Protein AF-A0A093BDC4-F1 (afdb_monomer)

pLDDT: mean 92.15, std 9.18, range [46.38, 98.0]

Sequence (78 aa):
PGHVAEIYLVHLHASVYALFHRLYGMYPCNFVSFLRSHYSMKENLGTFEEVVKPMMEHVRIHPELVTGSKDHELDPRR

Radius of gyration: 15.15 Å; Cα contacts (8 Å, |Δi|>4): 36; chains: 1; bounding box: 36×28×43 Å

Foldseek 3Di:
DDPPPVVVVVVVLVVLLVVLCVCCVLPVAVVVVCCCVPCVPPVCVVVCVPRVVVSVVPDDDDPCVVVNHNVRSPPPVD

Solvent-accessible surface area (backbone atoms only — not comparable to full-atom values): 4700 Å² total; per-residue (Å²): 136,84,82,74,58,67,68,58,57,53,52,49,53,53,49,52,53,52,48,50,52,51,40,49,74,72,38,43,45,52,44,53,52,48,51,55,67,56,41,68,39,76,90,36,35,62,56,33,64,73,57,48,44,61,58,56,73,75,52,75,87,58,70,54,69,78,79,53,44,55,71,59,69,68,39,91,87,108

Nearest PDB structures (foldseek):
  9ce3-assembl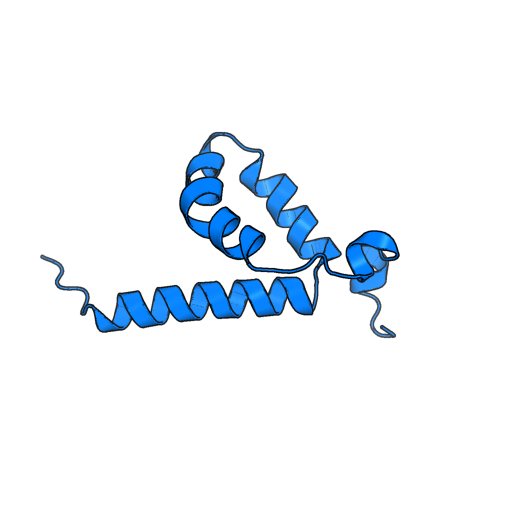y1_D  TM=9.322E-01  e=6.853E-08  Homo sapiens
  9ce3-assembly1_C  TM=9.148E-01  e=9.362E-08  Homo sapiens

InterPro domains:
  IPR007483 Hamartin [PF04388] (1-78)
  IPR007483 Hamartin [PTHR15154] (1-78)

Secondary structure (DSSP, 8-state):
-----HHHHHHHHHHHHHHHHHHHHH-HHHHHHHHHHHHTSHHHHHHIIIIIHHHHHTSPPPTHHHH--HHHHT-TT-

Structure (mmCIF, N/CA/C/O backbone):
data_AF-A0A093BDC4-F1
#
_entry.id   AF-A0A093BDC4-F1
#
loop_
_atom_site.group_PDB
_atom_site.id
_atom_site.type_symbol
_atom_site.label_atom_id
_atom_site.label_alt_id
_atom_site.label_comp_id
_atom_site.label_asym_id
_atom_site.label_entity_id
_atom_site.label_seq_id
_atom_site.pdbx_PDB_ins_code
_atom_site.Cartn_x
_atom_site.Cartn_y
_atom_site.Cartn_z
_atom_site.occupancy
_atom_site.B_iso_or_equiv
_atom_site.auth_seq_id
_atom_site.auth_comp_id
_atom_site.auth_asym_id
_atom_site.auth_atom_id
_atom_site.pdbx_PDB_model_num
ATOM 1 N N . PRO A 1 1 ? 23.715 7.516 -24.348 1.00 46.38 1 PRO A N 1
ATOM 2 C CA . PRO A 1 1 ? 22.770 7.710 -23.222 1.00 46.38 1 PRO A CA 1
ATOM 3 C C . PRO A 1 1 ? 21.829 6.500 -23.066 1.00 46.38 1 PRO A C 1
ATOM 5 O O . PRO A 1 1 ? 21.029 6.240 -23.954 1.00 46.38 1 PRO A O 1
ATOM 8 N N . GLY A 1 2 ? 21.991 5.750 -21.968 1.00 56.16 2 GLY A N 1
ATOM 9 C CA . GLY A 1 2 ? 20.917 5.028 -21.269 1.00 56.16 2 GLY A CA 1
ATOM 10 C C . GLY A 1 2 ? 20.171 3.888 -21.972 1.00 56.16 2 GLY A C 1
ATOM 11 O O . GLY A 1 2 ? 18.954 3.963 -22.062 1.00 56.16 2 GLY A O 1
ATOM 12 N N . HIS A 1 3 ? 20.835 2.803 -22.381 1.00 59.50 3 HIS A N 1
ATOM 13 C CA . HIS A 1 3 ? 20.127 1.517 -22.478 1.00 59.50 3 HIS A CA 1
ATOM 14 C C . HIS A 1 3 ? 20.117 0.883 -21.085 1.00 59.50 3 HIS A C 1
ATOM 16 O O . HIS A 1 3 ? 21.024 0.135 -20.724 1.00 59.50 3 HIS A O 1
ATOM 22 N N . VAL A 1 4 ? 19.117 1.222 -20.267 1.00 67.62 4 VAL A N 1
ATOM 23 C CA . VAL A 1 4 ? 18.757 0.337 -19.153 1.00 67.62 4 VAL A CA 1
ATOM 24 C C . VAL A 1 4 ? 18.298 -0.957 -19.813 1.00 67.62 4 VAL A C 1
ATOM 26 O O . VAL A 1 4 ? 17.336 -0.935 -20.576 1.00 67.62 4 VAL A O 1
ATOM 29 N N . ALA A 1 5 ? 19.025 -2.057 -19.602 1.00 81.62 5 ALA A N 1
ATOM 30 C CA . ALA A 1 5 ? 18.641 -3.340 -20.177 1.00 81.62 5 ALA A CA 1
ATOM 31 C C . ALA A 1 5 ? 17.202 -3.662 -19.748 1.00 81.62 5 ALA A C 1
ATOM 33 O O . ALA A 1 5 ? 16.893 -3.593 -18.559 1.00 81.62 5 ALA A O 1
ATOM 34 N N . GLU A 1 6 ? 16.328 -3.993 -20.702 1.00 80.38 6 GLU A N 1
ATOM 35 C CA . GLU A 1 6 ? 14.886 -4.211 -20.478 1.00 80.38 6 GLU A CA 1
ATOM 36 C C . GLU A 1 6 ? 14.605 -5.187 -19.327 1.00 80.38 6 GLU A C 1
ATOM 38 O O . GLU A 1 6 ? 13.635 -5.039 -18.586 1.00 80.38 6 GLU A O 1
ATOM 43 N N . ILE A 1 7 ? 15.519 -6.134 -19.111 1.00 86.06 7 ILE A N 1
ATOM 44 C CA . ILE A 1 7 ? 15.488 -7.084 -18.001 1.00 86.06 7 ILE A CA 1
ATOM 45 C C . ILE A 1 7 ? 15.409 -6.403 -16.624 1.00 86.06 7 ILE A C 1
ATOM 47 O O . ILE A 1 7 ? 14.702 -6.881 -15.739 1.00 86.06 7 ILE A O 1
ATOM 51 N N . TYR A 1 8 ? 16.057 -5.250 -16.436 1.00 88.62 8 TYR A N 1
ATOM 52 C CA . TYR A 1 8 ? 15.978 -4.490 -15.188 1.00 88.62 8 TYR A CA 1
ATOM 53 C C . TYR A 1 8 ? 14.586 -3.897 -14.963 1.00 88.62 8 TYR A C 1
ATOM 55 O O . TYR A 1 8 ? 14.124 -3.872 -13.825 1.00 88.62 8 TYR A O 1
ATOM 63 N N . LEU A 1 9 ? 13.895 -3.469 -16.025 1.00 89.62 9 LEU A N 1
ATOM 64 C CA . LEU A 1 9 ? 12.523 -2.962 -15.926 1.00 89.62 9 LEU A CA 1
ATOM 65 C C . LEU A 1 9 ? 11.553 -4.080 -15.535 1.00 89.62 9 LEU A C 1
ATOM 67 O O . LEU A 1 9 ? 10.701 -3.876 -14.671 1.00 89.62 9 LEU A O 1
ATOM 71 N N . VAL A 1 10 ? 11.731 -5.277 -16.102 1.00 92.44 10 VAL A N 1
ATOM 72 C CA . VAL A 1 10 ? 10.943 -6.463 -15.735 1.00 92.44 10 VAL A CA 1
ATOM 73 C C . VAL A 1 10 ? 11.160 -6.827 -14.266 1.00 92.44 10 VAL A C 1
ATOM 75 O O . VAL A 1 10 ? 10.192 -7.016 -13.528 1.00 92.44 10 VAL A O 1
ATOM 78 N N . HIS A 1 11 ? 12.414 -6.879 -13.807 1.00 94.06 11 HIS A N 1
ATOM 79 C CA . HIS A 1 11 ? 12.717 -7.176 -12.406 1.00 94.06 11 HIS A CA 1
ATOM 80 C C . HIS A 1 11 ? 12.191 -6.106 -11.453 1.00 94.06 11 HIS A C 1
ATOM 82 O O . HIS A 1 11 ? 11.682 -6.452 -10.388 1.00 94.06 11 HIS A O 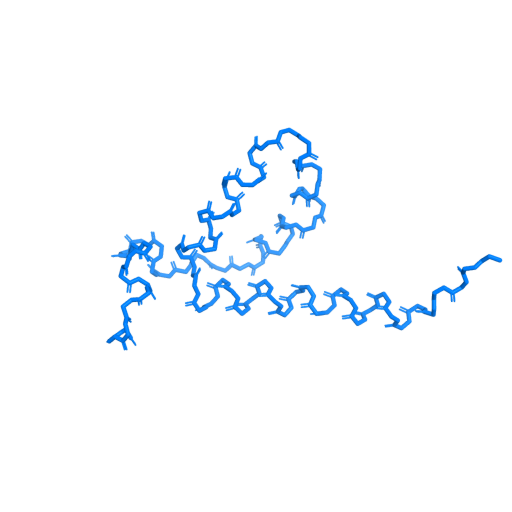1
ATOM 88 N N . LEU A 1 12 ? 12.262 -4.829 -11.830 1.00 94.00 12 LEU A N 1
ATOM 89 C CA . LEU A 1 12 ? 11.694 -3.746 -11.037 1.00 94.00 12 LEU A CA 1
ATOM 90 C C . LEU A 1 12 ? 10.178 -3.908 -10.907 1.00 94.00 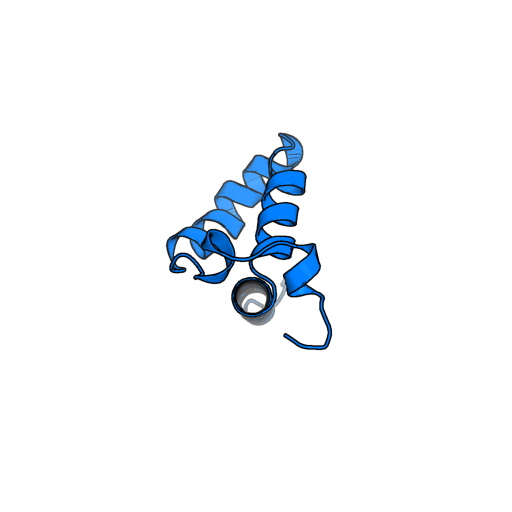12 LEU A C 1
ATOM 92 O O . LEU A 1 12 ? 9.661 -3.908 -9.793 1.00 94.00 12 LEU 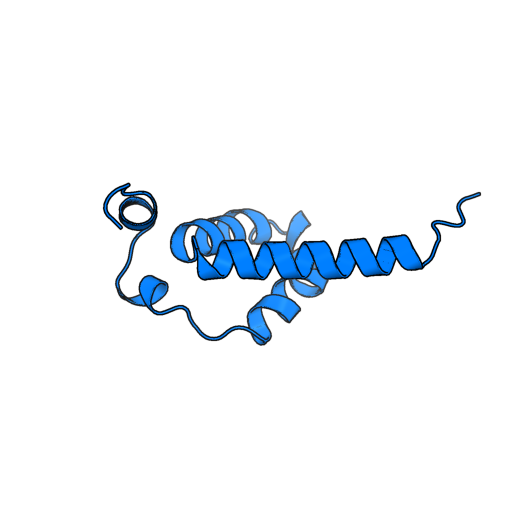A O 1
ATOM 96 N N . HIS A 1 13 ? 9.482 -4.116 -12.024 1.00 93.38 13 HIS A N 1
ATOM 97 C CA . HIS A 1 13 ? 8.035 -4.313 -12.035 1.00 93.38 13 HIS A CA 1
ATOM 98 C C . HIS A 1 13 ? 7.620 -5.506 -11.164 1.00 93.38 13 HIS A C 1
ATOM 100 O O . HIS A 1 13 ? 6.787 -5.363 -10.270 1.00 93.38 13 HIS A O 1
ATOM 106 N N . ALA A 1 14 ? 8.270 -6.660 -11.345 1.00 95.44 14 ALA A N 1
ATOM 107 C CA . ALA A 1 14 ? 8.011 -7.852 -10.541 1.00 95.44 14 ALA A CA 1
ATOM 108 C C . ALA A 1 14 ? 8.279 -7.615 -9.044 1.00 95.44 14 ALA A C 1
ATOM 110 O O . ALA A 1 14 ? 7.502 -8.057 -8.199 1.00 95.44 14 ALA A O 1
ATOM 111 N N . SER A 1 15 ? 9.346 -6.884 -8.708 1.00 96.31 15 SER A N 1
ATOM 112 C CA . SER A 1 15 ? 9.706 -6.572 -7.319 1.00 96.31 15 SER A CA 1
ATOM 113 C C . SER A 1 15 ? 8.698 -5.629 -6.661 1.00 96.31 15 SER A C 1
ATOM 115 O O . SER A 1 15 ? 8.356 -5.827 -5.497 1.00 96.31 15 SER A O 1
ATOM 117 N N . VAL A 1 16 ? 8.180 -4.638 -7.395 1.00 96.38 16 VAL A N 1
ATOM 118 C CA . VAL A 1 16 ? 7.136 -3.724 -6.902 1.00 96.38 16 VAL A CA 1
ATOM 119 C C . VAL A 1 16 ? 5.836 -4.484 -6.630 1.00 96.38 16 VAL A C 1
ATOM 121 O O . VAL A 1 16 ? 5.257 -4.321 -5.557 1.00 96.38 16 VAL A O 1
ATOM 124 N N . TYR A 1 17 ? 5.421 -5.374 -7.536 1.00 97.00 17 TYR A N 1
ATOM 125 C CA . TYR A 1 17 ? 4.251 -6.235 -7.323 1.00 97.00 17 TYR A CA 1
ATOM 126 C C . TYR A 1 17 ? 4.436 -7.169 -6.126 1.00 97.00 17 TYR A C 1
ATOM 128 O O . TYR A 1 17 ? 3.558 -7.276 -5.268 1.00 97.00 17 TYR A O 1
ATOM 136 N N . ALA A 1 18 ? 5.595 -7.826 -6.030 1.00 97.44 18 ALA A N 1
ATOM 137 C CA . ALA A 1 18 ? 5.906 -8.703 -4.908 1.00 97.44 18 ALA A CA 1
ATOM 138 C C . ALA A 1 18 ? 5.876 -7.941 -3.574 1.00 97.44 18 ALA A C 1
ATOM 140 O O . ALA A 1 18 ? 5.305 -8.432 -2.598 1.00 97.44 18 ALA A O 1
ATOM 141 N N . LEU A 1 19 ? 6.434 -6.726 -3.539 1.00 97.88 19 LEU A N 1
ATOM 142 C CA . LEU A 1 19 ? 6.406 -5.859 -2.366 1.00 97.88 19 LEU A CA 1
ATOM 143 C C . LEU A 1 19 ? 4.974 -5.470 -1.986 1.00 97.88 19 LEU A C 1
ATOM 145 O O . LEU A 1 19 ? 4.603 -5.610 -0.822 1.00 97.88 19 LEU A O 1
ATOM 149 N N . PHE A 1 20 ? 4.163 -5.038 -2.955 1.00 98.00 20 PHE A N 1
ATOM 150 C CA . PHE A 1 20 ? 2.758 -4.702 -2.728 1.00 98.00 20 PHE A CA 1
ATOM 151 C C . PHE A 1 20 ? 2.001 -5.877 -2.105 1.00 98.00 20 PHE A C 1
ATOM 153 O O . PHE A 1 20 ? 1.372 -5.719 -1.061 1.00 98.00 20 PHE A O 1
ATOM 160 N N . HIS A 1 21 ? 2.109 -7.074 -2.689 1.00 97.88 21 HIS A N 1
ATOM 161 C CA . HIS A 1 21 ? 1.427 -8.259 -2.171 1.00 97.88 21 HIS A CA 1
ATOM 162 C C . HIS A 1 21 ? 1.919 -8.663 -0.780 1.00 97.88 21 HIS A C 1
ATOM 164 O O . HIS A 1 21 ? 1.111 -9.061 0.059 1.00 97.88 21 HIS A O 1
ATOM 170 N N . ARG A 1 22 ? 3.224 -8.543 -0.505 1.00 97.75 22 ARG A N 1
ATOM 171 C CA . ARG A 1 22 ? 3.788 -8.854 0.815 1.00 97.75 22 ARG A CA 1
ATOM 172 C C . ARG A 1 22 ? 3.263 -7.893 1.880 1.00 97.75 22 ARG A C 1
ATOM 174 O O . ARG A 1 22 ? 2.841 -8.348 2.938 1.00 97.75 22 ARG A O 1
ATOM 181 N N . LEU A 1 23 ? 3.250 -6.592 1.591 1.00 97.69 23 LEU A N 1
ATOM 182 C CA . LEU A 1 23 ? 2.737 -5.574 2.508 1.00 97.69 23 LEU A CA 1
ATOM 183 C C . LEU A 1 23 ? 1.225 -5.696 2.699 1.00 97.69 23 LEU A C 1
ATOM 185 O O . LEU A 1 23 ? 0.766 -5.680 3.833 1.00 97.69 23 LEU A O 1
ATOM 189 N N . TYR A 1 24 ? 0.454 -5.890 1.627 1.00 97.62 24 TYR A N 1
ATOM 190 C CA . TYR A 1 24 ? -0.998 -6.047 1.720 1.00 97.62 24 TYR A CA 1
ATOM 191 C C . TYR A 1 24 ? -1.409 -7.338 2.440 1.00 97.62 24 TYR A C 1
ATOM 193 O O . TYR A 1 24 ? -2.399 -7.344 3.161 1.00 97.62 24 TYR A O 1
ATOM 201 N N . GLY A 1 25 ? -0.659 -8.429 2.264 1.00 96.00 25 GLY A N 1
ATOM 202 C CA . GLY A 1 25 ? -0.949 -9.705 2.918 1.00 96.00 25 GLY A CA 1
ATOM 203 C C . GLY A 1 25 ? -0.485 -9.790 4.374 1.00 96.00 25 GLY A C 1
ATOM 204 O O . GLY A 1 25 ? -1.099 -10.500 5.158 1.00 96.00 25 GLY A O 1
ATOM 205 N N . MET A 1 26 ? 0.600 -9.103 4.749 1.00 95.56 26 MET A N 1
ATOM 206 C CA . MET A 1 26 ? 1.134 -9.155 6.119 1.00 95.56 26 MET A CA 1
ATOM 207 C C . MET A 1 26 ? 0.735 -7.957 6.979 1.00 95.56 26 MET A C 1
ATOM 209 O O . MET A 1 26 ? 0.671 -8.089 8.199 1.00 95.56 26 MET A O 1
ATOM 213 N N . TYR A 1 27 ? 0.498 -6.798 6.371 1.00 97.44 27 TYR A N 1
ATOM 214 C CA . TYR A 1 27 ? 0.199 -5.544 7.063 1.00 97.44 27 TYR A CA 1
ATOM 215 C C . TYR A 1 27 ? -0.915 -4.741 6.355 1.00 97.44 27 TYR A C 1
ATOM 217 O O . TYR A 1 27 ? -0.717 -3.565 6.035 1.00 97.44 27 TYR A O 1
ATOM 225 N N . PRO A 1 28 ? -2.077 -5.352 6.049 1.00 97.19 28 PRO A N 1
ATOM 226 C CA . PRO A 1 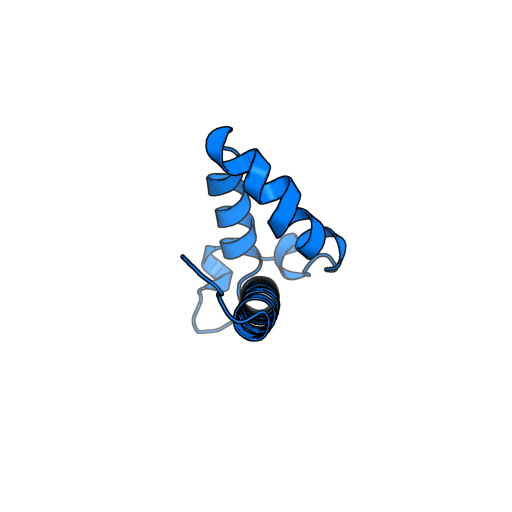28 ? -3.169 -4.708 5.311 1.00 97.19 28 PRO A CA 1
ATOM 227 C C . PRO A 1 28 ? -3.631 -3.365 5.904 1.00 97.19 28 PRO A C 1
ATOM 229 O O . PRO A 1 28 ? -3.808 -2.396 5.165 1.00 97.19 28 PRO A O 1
ATOM 232 N N . CYS A 1 29 ? -3.828 -3.273 7.218 1.00 97.56 29 CYS A N 1
ATOM 233 C CA . CYS A 1 29 ? -4.361 -2.100 7.908 1.00 97.56 29 CYS A CA 1
ATOM 234 C C . CYS A 1 29 ? -3.383 -0.924 7.874 1.00 97.56 29 CYS A C 1
ATOM 236 O O . CYS A 1 29 ? -3.766 0.195 7.505 1.00 97.56 29 CYS A O 1
ATOM 238 N N . ASN A 1 30 ? -2.118 -1.150 8.248 1.00 97.94 30 ASN A N 1
ATOM 239 C CA . ASN A 1 30 ? -1.105 -0.099 8.191 1.00 97.94 30 ASN A CA 1
ATOM 240 C C . ASN A 1 30 ? -0.801 0.284 6.743 1.00 97.94 30 ASN A C 1
ATOM 242 O O . ASN A 1 30 ? -0.715 1.475 6.435 1.00 97.94 30 ASN A O 1
ATOM 246 N N . PHE A 1 31 ? -0.714 -0.692 5.838 1.00 97.75 31 PHE A N 1
ATOM 247 C CA . PHE A 1 31 ? -0.406 -0.430 4.439 1.00 97.75 31 PHE A CA 1
ATOM 248 C C . PHE A 1 31 ? -1.506 0.380 3.745 1.00 97.75 31 PHE A C 1
ATOM 250 O O . PHE A 1 31 ? -1.218 1.433 3.180 1.00 97.75 31 PHE A O 1
ATOM 257 N N . VAL A 1 32 ? -2.779 -0.018 3.854 1.00 96.81 32 VAL A N 1
ATOM 258 C CA . VAL A 1 32 ? -3.899 0.753 3.279 1.00 96.81 32 VAL A CA 1
ATOM 259 C C . VAL A 1 32 ? -3.979 2.149 3.895 1.00 96.81 32 VAL A C 1
ATOM 261 O O . VAL A 1 32 ? -4.250 3.127 3.193 1.00 96.81 32 VAL A O 1
ATOM 264 N N . SER A 1 33 ? -3.691 2.284 5.193 1.00 96.62 33 SER A N 1
ATOM 265 C CA . SER A 1 33 ? -3.605 3.606 5.807 1.00 96.62 33 SER A CA 1
ATOM 266 C C . SER A 1 33 ? -2.515 4.470 5.185 1.00 96.62 33 SER A C 1
ATOM 268 O O . SER A 1 33 ? -2.761 5.658 4.969 1.00 96.62 33 SER A O 1
ATOM 270 N N . PHE A 1 34 ? -1.327 3.911 4.957 1.00 96.56 34 PHE A N 1
ATOM 271 C CA . PHE A 1 34 ? -0.229 4.619 4.311 1.00 96.56 34 PHE A CA 1
ATOM 272 C C . PHE A 1 34 ? -0.640 5.068 2.908 1.00 96.56 34 PHE A C 1
ATOM 274 O O . PHE A 1 34 ? -0.520 6.256 2.597 1.00 96.56 34 PHE A O 1
ATOM 281 N N . LEU A 1 35 ? -1.207 4.155 2.107 1.00 96.12 35 LEU A N 1
ATOM 282 C CA . LEU A 1 35 ? -1.683 4.459 0.758 1.00 96.12 35 LEU A CA 1
ATOM 283 C C . LEU A 1 35 ? -2.660 5.639 0.779 1.00 96.12 35 LEU A C 1
ATOM 285 O O . LEU A 1 35 ? -2.482 6.605 0.043 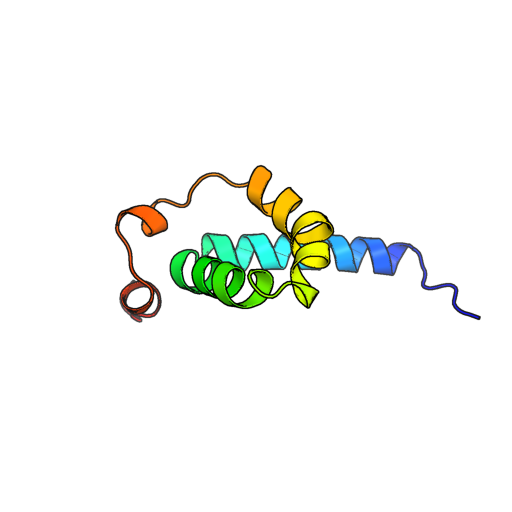1.00 96.12 35 LEU A O 1
ATOM 289 N N . ARG A 1 36 ? -3.639 5.617 1.691 1.00 95.00 36 ARG A N 1
ATOM 290 C CA . ARG A 1 36 ? -4.611 6.706 1.838 1.00 95.00 36 ARG A CA 1
ATOM 291 C C . ARG A 1 36 ? -3.946 8.035 2.201 1.00 95.00 36 ARG A C 1
ATOM 293 O O . ARG A 1 36 ? -4.313 9.064 1.642 1.00 95.00 36 ARG A O 1
ATOM 300 N N . SER A 1 37 ? -2.993 8.045 3.135 1.00 95.31 37 SER A N 1
ATOM 301 C CA . SER A 1 37 ? -2.314 9.288 3.535 1.00 95.31 37 SER A CA 1
ATOM 302 C C . SER A 1 37 ? -1.387 9.839 2.456 1.00 95.31 37 SER A C 1
ATOM 304 O O . SER A 1 37 ? -1.314 11.047 2.280 1.00 95.31 37 SER A O 1
ATOM 306 N N . HIS A 1 38 ? -0.697 8.968 1.723 1.00 95.44 38 HIS A N 1
ATOM 307 C CA . HIS A 1 38 ? 0.328 9.376 0.772 1.00 95.44 38 HIS A CA 1
ATOM 308 C C . HIS A 1 38 ? -0.266 9.767 -0.588 1.00 95.44 38 HIS A C 1
ATOM 310 O O . HIS A 1 38 ? 0.109 10.790 -1.160 1.00 95.44 38 HIS A O 1
ATOM 316 N N . TYR A 1 39 ? -1.237 8.991 -1.078 1.00 95.06 39 TYR A N 1
ATOM 317 C CA . TYR A 1 39 ? -1.841 9.170 -2.401 1.00 95.06 39 TYR A CA 1
ATOM 318 C C . TYR A 1 39 ? -3.094 10.056 -2.415 1.00 95.06 39 TYR A C 1
ATOM 320 O O . TYR A 1 39 ? -3.635 10.334 -3.480 1.00 95.06 39 TYR A O 1
ATOM 328 N N . SER A 1 40 ? -3.542 10.554 -1.257 1.00 90.31 40 SER A N 1
ATOM 329 C CA . SER A 1 40 ? -4.545 11.632 -1.206 1.00 90.31 40 SER A CA 1
ATOM 330 C C . SER A 1 40 ? -3.967 13.002 -1.577 1.00 90.31 40 SER A C 1
ATOM 332 O O . SER A 1 40 ? -4.720 13.924 -1.894 1.00 90.31 40 SER A O 1
ATOM 334 N N . MET A 1 41 ? -2.638 13.147 -1.575 1.00 92.06 41 MET A N 1
ATOM 335 C CA . MET A 1 41 ? -1.963 14.355 -2.043 1.00 92.06 41 MET A CA 1
ATOM 336 C C . MET A 1 41 ? -1.995 14.397 -3.576 1.00 92.06 41 MET A C 1
ATOM 338 O O . MET A 1 41 ? -1.592 13.438 -4.233 1.00 92.06 41 MET A O 1
ATOM 342 N N . LYS A 1 42 ? -2.459 15.515 -4.158 1.00 89.19 42 LYS A N 1
ATOM 343 C CA . LYS A 1 42 ? -2.647 15.664 -5.619 1.00 89.19 42 LYS A CA 1
ATOM 344 C C . LYS A 1 42 ? -1.398 15.328 -6.437 1.00 89.19 42 LYS A C 1
ATOM 346 O O . LYS A 1 42 ? -1.522 14.779 -7.523 1.00 89.19 42 LYS A O 1
ATOM 351 N N . GLU A 1 43 ? -0.221 15.643 -5.907 1.00 93.75 43 GLU A N 1
ATOM 352 C CA . GLU A 1 43 ? 1.080 15.356 -6.523 1.00 93.75 43 GLU A CA 1
ATOM 353 C C . GLU A 1 43 ? 1.359 13.857 -6.707 1.00 93.75 43 GLU A C 1
ATOM 355 O O . GLU A 1 43 ? 2.028 13.476 -7.661 1.00 93.75 43 GLU A O 1
ATOM 360 N N . ASN A 1 44 ? 0.785 13.000 -5.860 1.00 92.44 44 ASN A N 1
ATOM 361 C CA . ASN A 1 44 ? 0.998 11.553 -5.909 1.00 92.44 44 ASN A CA 1
ATOM 362 C C . ASN A 1 44 ? -0.149 10.803 -6.596 1.00 92.44 44 ASN A C 1
ATOM 364 O O . ASN A 1 44 ? -0.030 9.606 -6.854 1.00 92.44 44 ASN A O 1
ATOM 368 N N . LEU A 1 45 ? -1.259 11.480 -6.907 1.00 93.31 45 LEU A N 1
ATOM 369 C CA . LEU A 1 45 ? -2.456 10.834 -7.445 1.00 93.31 45 LEU A CA 1
ATOM 370 C C . LEU A 1 45 ? -2.201 10.159 -8.804 1.00 93.31 45 LEU A C 1
ATOM 372 O O . LEU A 1 45 ? -2.732 9.080 -9.048 1.00 93.31 45 LEU A O 1
ATOM 376 N N . GLY A 1 46 ? -1.346 10.742 -9.653 1.00 95.88 46 GLY A N 1
ATOM 377 C CA . GLY A 1 46 ? -0.944 10.120 -10.922 1.00 95.88 46 GLY A CA 1
ATOM 378 C C . GLY A 1 46 ? -0.251 8.772 -10.707 1.00 95.88 46 GLY A C 1
ATOM 379 O O . GLY A 1 46 ? -0.656 7.762 -11.274 1.00 95.88 46 GLY A O 1
ATOM 380 N N . THR A 1 47 ? 0.712 8.723 -9.784 1.00 94.62 47 THR A N 1
ATOM 381 C CA . THR A 1 47 ? 1.398 7.482 -9.394 1.00 94.62 47 THR A CA 1
ATOM 382 C C . THR A 1 47 ? 0.428 6.442 -8.828 1.00 94.62 47 THR A C 1
ATOM 384 O O . THR A 1 47 ? 0.593 5.245 -9.065 1.00 94.62 47 THR A O 1
ATOM 387 N N . PHE A 1 48 ? -0.596 6.872 -8.084 1.00 95.25 48 PHE A N 1
ATOM 388 C CA . PHE A 1 48 ? -1.631 5.960 -7.604 1.00 95.25 48 PHE A CA 1
ATOM 389 C C . PHE A 1 48 ? -2.412 5.330 -8.757 1.00 95.25 48 PHE A C 1
ATOM 391 O O . PHE A 1 48 ? -2.503 4.108 -8.809 1.00 95.25 48 PHE A O 1
ATOM 398 N N . GLU A 1 49 ? -2.946 6.145 -9.670 1.00 95.88 49 GLU A N 1
ATOM 399 C CA . GLU A 1 49 ? -3.740 5.687 -10.819 1.00 95.88 49 GLU A CA 1
ATOM 400 C C . GLU A 1 49 ? -2.946 4.738 -11.728 1.00 95.88 49 GLU A C 1
ATOM 402 O O . GLU A 1 49 ? -3.479 3.719 -12.158 1.00 95.88 49 GLU A O 1
ATOM 407 N N . GLU A 1 50 ? -1.672 5.039 -11.991 1.00 95.56 50 GLU A N 1
ATOM 408 C CA . GLU A 1 50 ? -0.856 4.278 -12.944 1.00 95.56 50 GLU A CA 1
ATOM 409 C C . GLU A 1 50 ? -0.222 3.016 -12.347 1.00 95.56 50 GLU A C 1
ATOM 411 O O . GLU A 1 50 ? -0.070 2.014 -13.045 1.00 95.56 50 GLU A O 1
ATOM 416 N N . VAL A 1 51 ? 0.171 3.048 -11.069 1.00 94.56 51 VAL A N 1
ATOM 417 C CA . VAL A 1 51 ? 0.980 1.976 -10.463 1.00 94.56 51 VAL A CA 1
ATOM 418 C C . VAL A 1 51 ? 0.204 1.206 -9.404 1.00 94.56 51 VAL A C 1
ATOM 420 O O . VAL A 1 51 ? 0.150 -0.021 -9.443 1.00 94.56 51 VAL A O 1
ATOM 423 N N . VAL A 1 52 ? -0.396 1.903 -8.438 1.00 95.94 52 VAL A N 1
ATOM 424 C CA . VAL A 1 52 ? -0.975 1.262 -7.244 1.00 95.94 52 VAL A CA 1
ATOM 425 C C . VAL A 1 52 ? -2.373 0.716 -7.505 1.00 95.94 52 VAL A C 1
ATOM 427 O O . VAL A 1 52 ? -2.679 -0.405 -7.099 1.00 95.94 52 VAL A O 1
ATOM 430 N N . LYS A 1 53 ? -3.220 1.485 -8.189 1.00 95.81 53 LYS A N 1
ATOM 431 C CA . LYS A 1 53 ? -4.609 1.133 -8.488 1.00 95.81 53 LYS A CA 1
ATOM 432 C C . LYS A 1 53 ? -4.724 -0.186 -9.263 1.00 95.81 53 LYS A C 1
ATOM 434 O O . LYS A 1 53 ? -5.485 -1.029 -8.791 1.00 95.81 53 LYS A O 1
ATOM 439 N N . PRO A 1 54 ? -3.928 -0.455 -10.321 1.00 96.38 54 PRO A N 1
ATOM 440 C CA . PRO A 1 54 ? -3.944 -1.761 -10.973 1.00 96.38 54 PRO A CA 1
ATOM 441 C C . PRO A 1 54 ? -3.653 -2.902 -9.996 1.00 96.38 54 PRO A C 1
ATOM 443 O O . PRO A 1 54 ? -4.350 -3.908 -10.007 1.00 96.38 54 PRO A O 1
ATOM 446 N N . MET A 1 55 ? -2.683 -2.754 -9.088 1.00 96.38 55 MET A N 1
ATOM 447 C CA . MET A 1 55 ? -2.397 -3.792 -8.088 1.00 96.38 55 MET A CA 1
ATOM 448 C C . MET A 1 55 ? -3.560 -3.982 -7.100 1.00 96.38 55 MET A C 1
ATOM 450 O O . MET A 1 55 ? -3.883 -5.114 -6.737 1.00 96.38 55 MET A O 1
ATOM 454 N N . MET A 1 56 ? -4.223 -2.893 -6.694 1.00 95.19 56 MET A N 1
ATOM 455 C CA . MET A 1 56 ? -5.389 -2.934 -5.804 1.00 95.19 56 MET A CA 1
ATOM 456 C C . MET A 1 56 ? -6.608 -3.610 -6.440 1.00 95.19 56 MET A C 1
ATOM 458 O O . MET A 1 56 ? -7.314 -4.344 -5.756 1.00 95.19 56 MET A O 1
ATOM 462 N N . GLU A 1 57 ? -6.847 -3.400 -7.734 1.00 95.75 57 GLU A N 1
ATOM 463 C CA . GLU A 1 57 ? -7.973 -4.001 -8.465 1.00 95.75 57 GLU A CA 1
ATOM 464 C C . GLU A 1 57 ? -7.865 -5.533 -8.572 1.00 95.75 57 GLU A C 1
ATOM 466 O O . GLU A 1 57 ? -8.879 -6.220 -8.691 1.00 95.75 57 GLU A O 1
ATOM 471 N N . HIS A 1 58 ? -6.650 -6.084 -8.476 1.00 95.00 58 HIS A N 1
ATOM 472 C CA . HIS A 1 58 ? -6.402 -7.525 -8.570 1.00 95.00 58 HIS A CA 1
ATOM 473 C C . HIS A 1 58 ? -6.398 -8.252 -7.216 1.00 95.00 58 HIS A C 1
ATOM 475 O O . HIS A 1 58 ? -6.393 -9.487 -7.189 1.00 95.00 58 HIS A O 1
ATOM 481 N N . VAL A 1 59 ? -6.404 -7.537 -6.085 1.00 95.69 59 VAL A N 1
ATOM 482 C CA . VAL A 1 59 ? -6.444 -8.159 -4.752 1.00 95.69 59 VAL A CA 1
ATOM 483 C C . VAL A 1 59 ? -7.856 -8.189 -4.180 1.00 95.69 59 VAL A C 1
ATOM 485 O O . VAL A 1 59 ? -8.653 -7.270 -4.335 1.00 95.69 59 VAL A O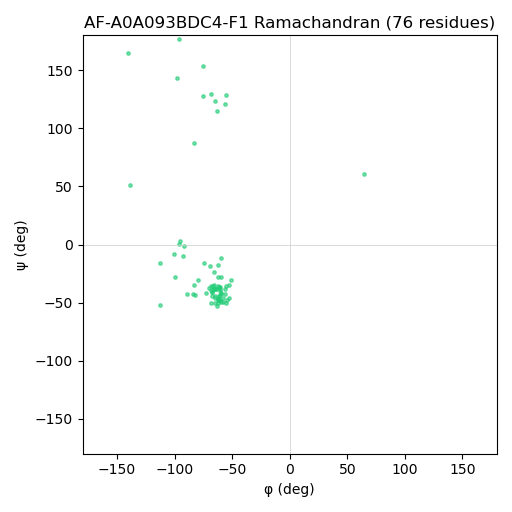 1
ATOM 488 N N . ARG A 1 60 ? -8.172 -9.274 -3.471 1.00 96.12 60 ARG A N 1
ATOM 489 C CA . ARG A 1 60 ? -9.406 -9.366 -2.683 1.00 96.12 60 ARG A CA 1
ATOM 490 C C . ARG A 1 60 ? -9.266 -8.539 -1.410 1.00 96.12 60 ARG A C 1
ATOM 492 O O . ARG A 1 60 ? -8.164 -8.411 -0.885 1.00 96.12 60 ARG A O 1
ATOM 499 N N . ILE A 1 61 ? -10.392 -8.064 -0.878 1.00 95.94 61 ILE A N 1
ATOM 500 C CA . ILE A 1 61 ? -10.431 -7.391 0.425 1.00 95.94 61 ILE A CA 1
ATOM 501 C C . ILE A 1 61 ? -9.839 -8.320 1.490 1.00 95.94 61 ILE A C 1
ATOM 503 O O . ILE A 1 61 ? -10.339 -9.426 1.704 1.00 95.94 61 ILE A O 1
ATOM 507 N N . HIS A 1 62 ? -8.780 -7.862 2.156 1.00 96.44 62 HIS A N 1
ATOM 508 C CA . HIS A 1 62 ? -8.181 -8.592 3.264 1.00 96.44 62 HIS A CA 1
ATOM 509 C C . HIS A 1 62 ? -9.137 -8.619 4.475 1.00 96.44 62 HIS A C 1
ATOM 511 O O . HIS A 1 62 ? -9.596 -7.552 4.886 1.00 96.44 62 HIS A O 1
ATOM 517 N N . PRO A 1 63 ? -9.420 -9.784 5.095 1.00 95.62 63 PRO A N 1
ATOM 518 C CA . PRO A 1 63 ? -10.377 -9.888 6.204 1.00 95.62 63 PRO A CA 1
ATOM 519 C C . PRO A 1 63 ? -10.058 -8.978 7.396 1.00 95.62 63 PRO A C 1
ATOM 521 O O . PRO A 1 63 ? -10.960 -8.373 7.970 1.00 95.62 63 PRO A O 1
ATOM 524 N N . GLU A 1 64 ? -8.772 -8.816 7.731 1.00 95.12 64 GLU A N 1
ATOM 525 C CA . GLU A 1 64 ? -8.337 -7.927 8.823 1.00 95.12 64 GLU A CA 1
ATOM 526 C C . GLU A 1 64 ? -8.692 -6.450 8.593 1.00 95.12 64 GLU A C 1
ATOM 528 O O . GLU A 1 64 ? -8.755 -5.703 9.559 1.00 95.12 64 GLU A O 1
ATOM 533 N N . LEU A 1 65 ? -9.002 -6.010 7.368 1.00 95.81 65 LEU A N 1
ATOM 534 C CA . LEU A 1 65 ? -9.511 -4.648 7.149 1.00 95.81 65 LEU A CA 1
ATOM 535 C C . LEU A 1 65 ? -10.930 -4.450 7.705 1.00 95.81 65 LEU A C 1
ATOM 537 O O . LEU A 1 65 ? -11.358 -3.313 7.882 1.00 95.81 65 LEU A O 1
ATOM 541 N N . VAL A 1 66 ? -11.664 -5.540 7.952 1.00 95.25 66 VAL A N 1
ATOM 542 C CA . VAL A 1 66 ? -13.023 -5.512 8.508 1.00 95.25 66 VAL A CA 1
ATOM 543 C C . VAL A 1 66 ? -12.993 -5.549 10.033 1.00 95.25 66 VAL A C 1
ATOM 545 O O . VAL A 1 66 ? -13.753 -4.837 10.682 1.00 95.25 66 VAL A O 1
ATOM 548 N N . THR A 1 67 ? -12.137 -6.394 10.609 1.00 92.94 67 THR A N 1
ATOM 549 C CA . THR A 1 67 ? -12.145 -6.697 12.051 1.00 92.94 67 THR A CA 1
ATOM 550 C C . THR A 1 67 ? -10.918 -6.188 12.800 1.00 92.94 67 THR A C 1
ATOM 552 O O . THR A 1 67 ? -10.922 -6.164 14.027 1.00 92.94 67 THR A O 1
ATOM 555 N N . GLY A 1 68 ? -9.851 -5.844 12.085 1.00 91.31 68 GLY A N 1
ATOM 556 C CA . GLY A 1 68 ? -8.564 -5.460 12.645 1.00 91.31 68 GLY A CA 1
ATOM 557 C C . GLY A 1 68 ? -8.381 -3.951 12.773 1.00 91.31 68 GLY A C 1
ATOM 558 O O . GLY A 1 68 ? -9.212 -3.136 12.371 1.00 91.31 68 GLY A O 1
ATOM 559 N N . SER A 1 69 ? -7.245 -3.576 13.350 1.00 93.25 69 SER A N 1
ATOM 560 C CA . SER A 1 69 ? -6.797 -2.193 13.485 1.00 93.25 69 SER A CA 1
ATOM 561 C C . SER A 1 69 ? -5.292 -2.112 13.248 1.00 93.25 69 SER A C 1
ATOM 563 O O . SER A 1 69 ? -4.593 -3.125 13.280 1.00 93.25 69 SER A O 1
ATOM 565 N N . LYS A 1 70 ? -4.779 -0.898 13.027 1.00 92.38 70 LYS A N 1
ATOM 566 C CA . LYS A 1 70 ? -3.339 -0.674 12.835 1.00 92.38 70 LYS A CA 1
ATOM 567 C C . LYS A 1 70 ? -2.510 -1.102 14.040 1.00 92.38 70 LYS A C 1
ATOM 569 O O . LYS A 1 70 ? -1.430 -1.650 13.860 1.00 92.38 70 LYS A O 1
ATOM 574 N N . ASP A 1 71 ? -3.026 -0.855 15.240 1.00 93.31 71 ASP A N 1
ATOM 575 C CA . ASP A 1 71 ? -2.313 -1.153 16.481 1.00 93.31 71 ASP A CA 1
ATOM 576 C C . ASP A 1 71 ? -2.276 -2.662 16.738 1.00 93.31 71 ASP A C 1
ATOM 578 O O . ASP A 1 71 ?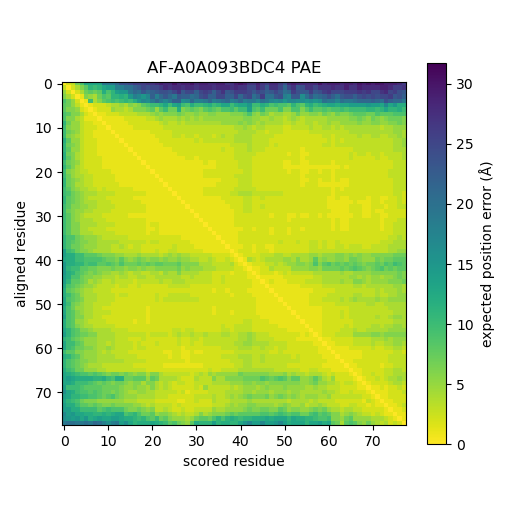 -1.228 -3.204 17.076 1.00 93.31 71 ASP A O 1
ATOM 582 N N . HIS A 1 72 ? -3.394 -3.361 16.501 1.00 91.50 72 HIS A N 1
ATOM 583 C CA . HIS A 1 72 ? -3.460 -4.818 16.641 1.00 91.50 72 HIS A CA 1
ATOM 584 C C . HIS A 1 72 ? -2.582 -5.539 15.612 1.00 91.50 72 HIS A C 1
ATOM 586 O O . HIS A 1 72 ? -1.966 -6.552 15.920 1.00 91.50 72 HIS A O 1
ATOM 592 N N . GLU A 1 73 ? -2.480 -4.996 14.398 1.00 94.94 73 GLU A N 1
ATOM 593 C CA . GLU A 1 73 ? -1.646 -5.563 13.338 1.00 94.94 73 GLU A CA 1
ATOM 594 C C . GLU A 1 73 ? -0.155 -5.644 13.714 1.00 94.94 73 GLU A C 1
ATOM 596 O O . GLU A 1 73 ? 0.563 -6.516 13.221 1.00 94.94 73 GLU A O 1
ATOM 601 N N . LEU A 1 74 ? 0.308 -4.745 14.584 1.00 92.88 74 LEU A N 1
ATOM 602 C CA . LEU A 1 74 ? 1.691 -4.684 15.054 1.00 92.88 74 LEU A CA 1
ATOM 603 C C . LEU A 1 74 ? 1.898 -5.397 16.398 1.00 92.88 74 LEU A C 1
ATOM 605 O O . LEU A 1 74 ? 3.025 -5.406 16.897 1.00 92.88 74 LEU A O 1
ATOM 609 N N . ASP A 1 75 ? 0.851 -5.983 16.991 1.00 92.25 75 ASP A N 1
ATOM 610 C CA . ASP A 1 75 ? 0.990 -6.761 18.222 1.00 92.25 75 ASP A CA 1
ATOM 611 C C . ASP A 1 75 ? 1.860 -8.002 17.933 1.00 92.25 75 ASP A C 1
ATOM 613 O O . ASP A 1 75 ? 1.516 -8.800 17.058 1.00 92.25 75 ASP A O 1
ATOM 617 N N . PRO A 1 76 ? 2.972 -8.215 18.662 1.00 86.56 76 PRO A N 1
ATOM 618 C CA . PRO A 1 76 ? 3.826 -9.392 18.488 1.00 86.56 76 PRO A CA 1
ATOM 619 C C . PRO A 1 76 ? 3.122 -10.739 18.715 1.00 86.56 76 PRO A C 1
ATOM 621 O O . PRO A 1 76 ? 3.710 -11.781 18.441 1.00 86.56 76 PRO A O 1
ATOM 624 N N . ARG A 1 77 ? 1.907 -10.731 19.276 1.00 85.31 77 ARG A N 1
ATOM 625 C CA . ARG A 1 77 ? 1.098 -11.923 19.572 1.00 85.31 77 ARG A CA 1
ATOM 626 C C . ARG A 1 77 ? 0.083 -12.270 18.475 1.00 85.31 77 ARG A C 1
ATOM 628 O O . ARG A 1 77 ? -0.709 -13.186 18.690 1.00 85.31 77 ARG A O 1
ATOM 635 N N . ARG A 1 78 ? 0.073 -11.522 17.370 1.00 76.06 78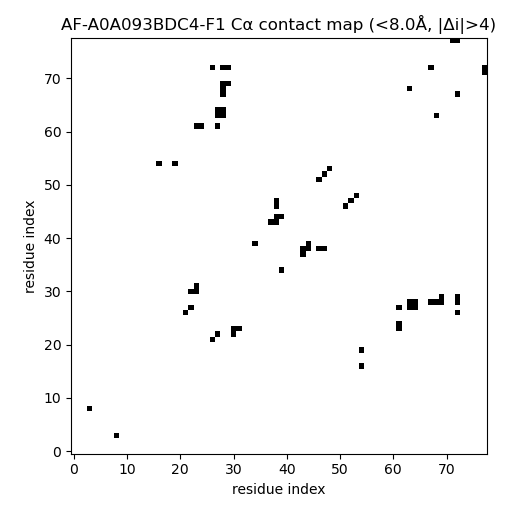 ARG A N 1
ATOM 636 C CA . ARG A 1 78 ? -0.776 -11.745 16.193 1.00 76.06 78 ARG A CA 1
ATOM 637 C C . ARG A 1 78 ? -0.399 -13.006 15.416 1.00 76.06 78 ARG A C 1
ATOM 639 O O . ARG A 1 78 ? 0.813 -13.295 15.300 1.00 76.06 78 ARG A O 1
#

Organism: Chaetura pelagica (NCBI:txid8897)

Mean predicted aligned error: 4.69 Å